Protein AF-A0A5J4RWV6-F1 (afdb_monomer_lite)

Secondary structure (DSSP, 8-state):
--GGGT-S-----PPPHHHHHHHHHHHHHHHHTSTTHHHHHHTTTHHHHHHHHHHHSHHHHHHTTSHHHHHHHHHHHHHHHHH--SSTTGGG--GGG-HHHH-HHHHHHHHHHHHHHHGGGT-SSPPPPHHHHHHHHHHHHHHTT-

Structure (mmCIF, N/CA/C/O backbone):
data_AF-A0A5J4RWV6-F1
#
_entry.id   AF-A0A5J4RWV6-F1
#
loop_
_atom_site.group_PDB
_atom_site.id
_atom_site.type_symbol
_atom_site.label_atom_id
_atom_site.label_alt_id
_atom_site.label_comp_id
_atom_site.label_asym_id
_atom_site.label_entity_id
_atom_site.label_seq_id
_atom_site.pdbx_PDB_ins_code
_atom_site.Cartn_x
_atom_site.Cartn_y
_atom_site.Cartn_z
_atom_site.occupancy
_atom_site.B_iso_or_equiv
_atom_site.auth_seq_id
_atom_site.auth_comp_id
_atom_site.auth_asym_id
_atom_site.auth_atom_id
_atom_site.pdbx_PDB_model_num
ATOM 1 N N . MET A 1 1 ? 18.309 17.957 -37.593 1.00 58.28 1 MET A N 1
ATOM 2 C CA . MET A 1 1 ? 17.187 16.989 -37.527 1.00 58.28 1 MET A CA 1
ATOM 3 C C . MET A 1 1 ? 17.051 16.193 -36.218 1.00 58.28 1 MET A C 1
ATOM 5 O O . MET A 1 1 ? 15.949 15.729 -35.983 1.00 58.28 1 MET A O 1
ATOM 9 N N . ILE A 1 2 ? 18.063 16.055 -35.339 1.00 54.19 2 ILE A N 1
ATOM 10 C CA . ILE A 1 2 ? 17.843 15.647 -33.919 1.00 54.19 2 ILE A CA 1
ATOM 11 C C . ILE A 1 2 ? 17.988 16.859 -32.979 1.00 54.19 2 ILE A C 1
ATOM 13 O O . ILE A 1 2 ? 17.187 17.034 -32.068 1.00 54.19 2 ILE A O 1
ATOM 17 N N . GLU A 1 3 ? 18.937 17.754 -33.273 1.00 52.69 3 GLU A N 1
ATOM 18 C CA . GLU A 1 3 ? 19.150 19.019 -32.542 1.00 52.69 3 GLU A CA 1
ATOM 19 C C . GLU A 1 3 ? 17.987 20.015 -32.671 1.00 52.69 3 GLU A C 1
ATOM 21 O O . GLU A 1 3 ? 17.766 20.825 -31.784 1.00 52.69 3 GLU A O 1
ATOM 26 N N . GLU A 1 4 ? 17.207 19.928 -33.749 1.00 57.31 4 GLU A N 1
ATOM 27 C CA . GLU A 1 4 ? 16.097 20.850 -34.042 1.00 57.31 4 GLU A CA 1
ATOM 28 C C . GLU A 1 4 ? 14.841 20.571 -33.191 1.00 57.31 4 GLU A C 1
ATOM 30 O O . GLU A 1 4 ? 13.941 21.401 -33.133 1.00 57.31 4 GLU A O 1
ATOM 35 N N . TYR A 1 5 ? 14.796 19.419 -32.508 1.00 66.12 5 TYR A N 1
ATOM 36 C CA . TYR A 1 5 ? 13.676 18.989 -31.660 1.00 66.12 5 TYR A CA 1
ATOM 37 C C . TYR A 1 5 ? 14.074 18.752 -30.192 1.00 66.12 5 TYR A C 1
ATOM 39 O O . TYR A 1 5 ? 13.279 18.193 -29.444 1.00 66.12 5 TYR A O 1
ATOM 47 N N . GLU A 1 6 ? 15.302 19.110 -29.788 1.00 59.28 6 GLU A N 1
ATOM 48 C CA . GLU A 1 6 ? 15.836 18.880 -28.428 1.00 59.28 6 GLU A CA 1
ATOM 49 C C . GLU A 1 6 ? 15.698 17.421 -27.925 1.00 59.28 6 GLU A C 1
ATOM 51 O O . GLU A 1 6 ? 15.668 17.155 -26.728 1.00 59.28 6 GLU A O 1
ATOM 56 N N . LEU A 1 7 ? 15.669 16.434 -28.832 1.00 68.94 7 LEU A N 1
ATOM 57 C CA . LEU A 1 7 ? 15.510 15.002 -28.512 1.00 68.94 7 LEU A CA 1
ATOM 58 C C . LEU A 1 7 ? 16.816 14.334 -28.041 1.00 68.94 7 LEU A C 1
ATOM 60 O O . LEU A 1 7 ? 17.001 13.124 -28.193 1.00 68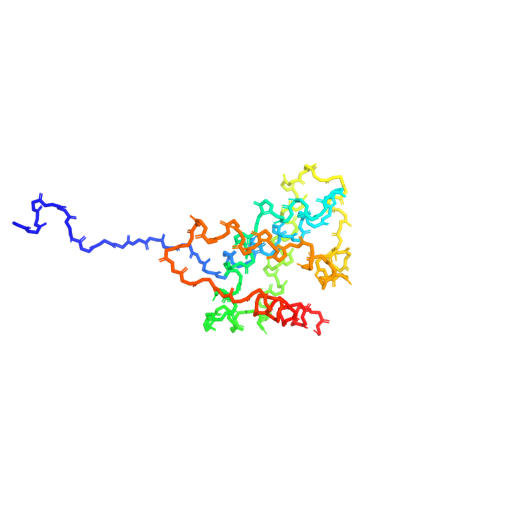.94 7 LEU A O 1
ATOM 64 N N . ALA A 1 8 ? 17.753 15.116 -27.506 1.00 70.94 8 ALA A N 1
ATOM 65 C CA . ALA A 1 8 ? 18.958 14.567 -26.906 1.00 70.94 8 ALA A CA 1
ATOM 66 C C . ALA A 1 8 ? 18.586 13.764 -25.641 1.00 70.94 8 ALA A C 1
ATOM 68 O O . ALA A 1 8 ? 17.685 14.171 -24.903 1.00 70.94 8 ALA A O 1
ATOM 69 N N . PRO A 1 9 ? 19.259 12.633 -25.355 1.00 68.62 9 PRO A N 1
ATOM 70 C CA . PRO A 1 9 ? 19.054 11.909 -24.108 1.00 68.62 9 PRO A CA 1
ATOM 71 C C . PRO A 1 9 ? 19.309 12.832 -22.914 1.00 68.62 9 PRO A C 1
ATOM 73 O O . PRO A 1 9 ? 20.370 13.447 -22.817 1.00 68.62 9 PRO A O 1
ATOM 76 N N . PHE A 1 10 ? 18.349 12.907 -21.999 1.00 71.19 10 PHE A N 1
ATOM 77 C CA . PHE A 1 10 ? 18.472 13.656 -20.756 1.00 71.19 10 PHE A CA 1
ATOM 78 C C . PHE A 1 10 ? 18.279 12.720 -19.568 1.00 71.19 10 PHE A C 1
ATOM 80 O O . PHE A 1 10 ? 17.527 11.745 -19.628 1.00 71.19 10 PHE A O 1
ATOM 87 N N . SER A 1 11 ?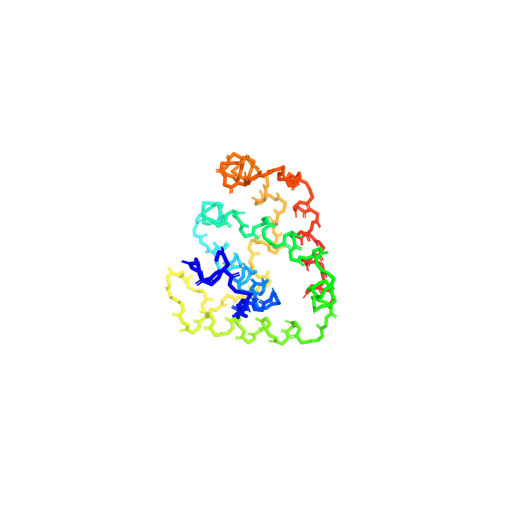 18.978 13.014 -18.477 1.00 59.88 11 SER A N 1
ATOM 88 C CA . SER A 1 11 ? 18.834 12.265 -17.234 1.00 59.88 11 SER A CA 1
ATOM 89 C C . SER A 1 11 ? 17.577 12.725 -16.503 1.00 59.88 11 SER A C 1
ATOM 91 O O . SER A 1 11 ? 17.431 13.907 -16.192 1.00 59.88 11 SER A O 1
ATOM 93 N N . ILE A 1 12 ? 16.680 11.787 -16.206 1.00 60.88 12 ILE A N 1
ATOM 94 C CA . ILE A 1 12 ? 15.519 12.018 -15.344 1.00 60.88 12 ILE A CA 1
ATOM 95 C C . ILE A 1 12 ? 15.858 11.489 -13.955 1.00 60.88 12 ILE A C 1
ATOM 97 O O . ILE A 1 12 ? 16.188 10.313 -13.805 1.00 60.88 12 ILE A O 1
ATOM 101 N N . ASN A 1 13 ? 15.732 12.339 -12.935 1.00 64.44 13 ASN A N 1
ATOM 102 C CA . ASN A 1 13 ? 15.710 11.876 -11.552 1.00 64.44 13 ASN A CA 1
ATOM 103 C C . ASN A 1 13 ? 14.395 11.123 -11.330 1.00 64.44 13 ASN A C 1
ATOM 105 O O . ASN A 1 13 ? 13.330 11.735 -11.241 1.00 64.44 13 ASN A O 1
ATOM 109 N N . VAL A 1 14 ? 14.463 9.794 -11.305 1.00 67.62 14 VAL A N 1
ATOM 110 C CA . VAL A 1 14 ? 13.312 8.942 -10.993 1.00 67.62 14 VAL A CA 1
ATOM 111 C C . VAL A 1 14 ? 13.152 8.823 -9.479 1.00 67.62 14 VAL A C 1
ATOM 113 O O . VAL A 1 14 ? 14.142 8.801 -8.749 1.00 67.62 14 VAL A O 1
ATOM 116 N N . LEU A 1 15 ? 11.904 8.766 -9.009 1.00 71.31 15 LEU A N 1
ATOM 117 C CA . LEU A 1 15 ? 11.612 8.513 -7.597 1.00 71.31 15 LEU A CA 1
ATOM 118 C C . LEU A 1 15 ? 12.176 7.140 -7.197 1.00 71.31 15 LEU A C 1
ATOM 120 O O . LEU A 1 15 ? 12.060 6.180 -7.964 1.00 71.31 15 LEU A O 1
ATOM 124 N N . ASP A 1 16 ? 12.756 7.038 -6.001 1.00 89.19 16 ASP A N 1
ATOM 125 C CA . ASP A 1 16 ? 13.236 5.761 -5.470 1.00 89.19 16 ASP A CA 1
ATOM 126 C C . ASP A 1 16 ? 12.045 4.789 -5.317 1.00 89.19 16 ASP A C 1
ATOM 128 O O . ASP A 1 16 ? 11.008 5.110 -4.719 1.00 89.19 16 ASP A O 1
ATOM 132 N N . LYS A 1 17 ? 12.162 3.596 -5.915 1.00 93.06 17 LYS A N 1
ATOM 133 C CA . LYS A 1 17 ? 11.086 2.592 -5.938 1.00 93.06 17 LYS A CA 1
ATOM 134 C C . LYS A 1 17 ? 10.772 2.048 -4.543 1.00 93.06 17 LYS A C 1
ATOM 136 O O . LYS A 1 17 ? 9.610 1.767 -4.252 1.00 93.06 17 LYS A O 1
ATOM 141 N N . ARG A 1 18 ? 11.786 1.928 -3.682 1.00 94.69 18 ARG A N 1
ATOM 142 C CA . ARG A 1 18 ? 11.663 1.448 -2.300 1.00 94.69 18 ARG A CA 1
ATOM 143 C C . ARG A 1 18 ? 10.892 2.466 -1.468 1.00 94.69 18 ARG A C 1
ATOM 145 O O . ARG A 1 18 ? 9.910 2.101 -0.822 1.00 94.69 18 ARG A O 1
ATOM 152 N N . GLN A 1 19 ? 11.241 3.748 -1.592 1.00 93.75 19 GLN A N 1
ATOM 153 C CA . GLN A 1 19 ? 10.482 4.840 -0.980 1.00 93.75 19 GLN A CA 1
ATOM 154 C C . GLN A 1 19 ? 9.034 4.867 -1.492 1.00 93.75 19 GLN A C 1
ATOM 156 O O . GLN A 1 19 ? 8.094 4.904 -0.701 1.00 93.75 19 GLN A O 1
ATOM 161 N N . THR A 1 20 ? 8.840 4.755 -2.808 1.00 94.69 20 THR A N 1
ATOM 162 C CA . THR A 1 20 ? 7.503 4.705 -3.424 1.00 94.69 20 THR A CA 1
ATOM 163 C C . THR A 1 20 ? 6.658 3.552 -2.865 1.00 94.69 20 THR A C 1
ATOM 165 O O . THR A 1 20 ? 5.458 3.707 -2.626 1.00 94.69 20 THR A O 1
ATOM 168 N N . MET A 1 21 ? 7.268 2.381 -2.661 1.00 95.00 21 MET A N 1
ATOM 169 C CA . MET A 1 21 ? 6.609 1.213 -2.079 1.00 95.00 21 MET A CA 1
ATOM 170 C C . MET A 1 21 ? 6.167 1.481 -0.638 1.00 95.00 21 MET A C 1
ATOM 172 O O . MET A 1 21 ? 5.010 1.217 -0.298 1.00 95.00 21 MET A O 1
ATOM 176 N N . LEU A 1 22 ? 7.055 2.041 0.186 1.00 94.94 22 LEU A N 1
ATOM 177 C CA . LEU A 1 22 ? 6.755 2.390 1.573 1.00 94.94 22 LEU A CA 1
ATOM 178 C C . LEU A 1 22 ? 5.624 3.410 1.684 1.00 94.94 22 LEU A C 1
ATOM 180 O O . LEU A 1 22 ? 4.667 3.183 2.422 1.00 94.94 22 LEU A O 1
ATOM 184 N N . GLU A 1 23 ? 5.687 4.498 0.919 1.00 95.62 23 GLU A N 1
ATOM 185 C CA . GLU A 1 23 ? 4.670 5.555 0.937 1.00 95.62 23 GLU A CA 1
ATOM 186 C C . GLU A 1 23 ? 3.286 5.016 0.568 1.00 95.62 23 GLU A C 1
ATOM 188 O O . GLU A 1 23 ? 2.284 5.353 1.205 1.00 95.62 23 GLU A O 1
ATOM 193 N N . LYS A 1 24 ? 3.208 4.124 -0.427 1.00 96.06 24 LYS A N 1
ATOM 194 C CA . LYS A 1 24 ? 1.946 3.474 -0.804 1.00 96.06 24 LYS A CA 1
ATOM 195 C C . LYS A 1 24 ? 1.433 2.547 0.290 1.00 96.06 24 LYS A C 1
ATOM 197 O O . LYS A 1 24 ? 0.230 2.552 0.551 1.00 96.06 24 LYS A O 1
ATOM 202 N N . LEU A 1 25 ? 2.315 1.780 0.930 1.00 94.81 25 LEU A N 1
ATOM 203 C CA . LEU A 1 25 ? 1.939 0.883 2.019 1.00 94.81 25 LEU A CA 1
ATOM 204 C C . LEU A 1 25 ? 1.426 1.666 3.237 1.00 94.81 25 LEU A C 1
ATOM 206 O O . LEU A 1 25 ? 0.331 1.379 3.716 1.00 94.81 25 LEU A O 1
ATOM 210 N N . VAL A 1 26 ? 2.156 2.691 3.689 1.00 95.19 26 VAL A N 1
ATOM 211 C CA . VAL A 1 26 ? 1.755 3.554 4.816 1.00 95.19 26 VAL A CA 1
ATOM 212 C C . VAL A 1 26 ? 0.458 4.298 4.502 1.00 95.19 26 VAL A C 1
ATOM 214 O O . VAL A 1 26 ? -0.449 4.319 5.331 1.00 95.19 26 VAL A O 1
ATOM 217 N N . SER A 1 27 ? 0.310 4.819 3.280 1.00 95.81 27 SER A N 1
ATOM 218 C CA . SER A 1 27 ? -0.939 5.430 2.809 1.00 95.81 27 SER A CA 1
ATOM 219 C C . SER A 1 27 ? -2.117 4.461 2.950 1.00 95.81 27 SER A C 1
ATOM 221 O O . SER A 1 27 ? -3.122 4.810 3.569 1.00 95.81 27 SER A O 1
ATOM 223 N N . LEU A 1 28 ? -1.994 3.225 2.455 1.00 95.38 28 LEU A N 1
ATOM 224 C CA . LEU A 1 28 ? -3.047 2.216 2.588 1.00 95.38 28 LEU A CA 1
ATOM 225 C C . LEU A 1 28 ? -3.349 1.885 4.058 1.00 95.38 28 LEU A C 1
ATOM 227 O O . LEU A 1 28 ? -4.521 1.866 4.438 1.00 95.38 28 LEU A O 1
ATOM 231 N N . ILE A 1 29 ? -2.323 1.692 4.895 1.00 94.31 29 ILE A N 1
ATOM 232 C CA . ILE A 1 29 ? -2.481 1.449 6.338 1.00 94.31 29 ILE A CA 1
ATOM 233 C C . ILE A 1 29 ? -3.268 2.586 6.987 1.00 94.31 29 ILE A C 1
ATOM 235 O O . ILE A 1 29 ? -4.264 2.319 7.659 1.00 94.31 29 ILE A O 1
ATOM 239 N N . ARG A 1 30 ? -2.895 3.844 6.745 1.00 95.31 30 ARG A N 1
ATOM 240 C CA . ARG A 1 30 ? -3.620 5.008 7.263 1.00 95.31 30 ARG A CA 1
ATOM 241 C C . ARG A 1 30 ? -5.086 4.973 6.838 1.00 95.31 30 ARG A C 1
ATOM 243 O O . ARG A 1 30 ? -5.968 4.944 7.690 1.00 95.31 30 ARG A O 1
ATOM 250 N N . PHE A 1 31 ? -5.360 4.904 5.534 1.00 95.12 31 PHE A N 1
ATOM 251 C CA . PHE A 1 31 ? -6.733 4.945 5.017 1.00 95.12 31 PHE A CA 1
ATOM 252 C C . PHE A 1 31 ? -7.586 3.749 5.452 1.00 95.12 31 PHE A C 1
ATOM 254 O O . PHE A 1 31 ? -8.807 3.886 5.537 1.00 95.12 31 PHE A O 1
ATOM 261 N N . SER A 1 32 ? -6.975 2.617 5.813 1.00 93.69 32 SER A N 1
ATOM 262 C CA . SER A 1 32 ? -7.702 1.475 6.375 1.00 93.69 32 SER A CA 1
ATOM 263 C C . SER A 1 32 ? -8.365 1.764 7.725 1.00 93.69 32 SER A C 1
ATOM 265 O O . SER A 1 32 ? -9.303 1.066 8.085 1.00 93.69 32 SER A O 1
ATOM 267 N N . PHE A 1 33 ? -7.928 2.795 8.458 1.00 93.75 33 PHE A N 1
ATOM 268 C CA . PHE A 1 33 ? -8.555 3.228 9.713 1.00 93.75 33 PHE A CA 1
ATOM 269 C C . PHE A 1 33 ? -9.721 4.208 9.521 1.00 93.75 33 PHE A C 1
ATOM 271 O O . PHE A 1 33 ? -10.267 4.702 10.507 1.00 93.75 33 PHE A O 1
ATOM 278 N N . SER A 1 34 ? -10.100 4.508 8.278 1.00 93.12 34 SER A N 1
ATOM 279 C CA . SER A 1 34 ? -11.273 5.340 7.997 1.00 93.12 34 SER A CA 1
ATOM 280 C C . SER A 1 34 ? -12.561 4.649 8.452 1.00 93.12 34 SER A C 1
ATOM 282 O O . SER A 1 34 ? -12.640 3.423 8.456 1.00 93.12 34 SER A O 1
ATOM 284 N N . GLU A 1 35 ? -13.592 5.439 8.768 1.00 91.38 35 GLU A N 1
ATOM 285 C CA . GLU A 1 35 ? -14.927 4.930 9.126 1.00 91.38 35 GLU A CA 1
ATOM 286 C C . GLU A 1 35 ? -15.477 3.965 8.062 1.00 91.38 35 GLU A C 1
ATOM 288 O O . GLU A 1 35 ? -15.981 2.893 8.389 1.00 91.38 35 GLU A O 1
ATOM 293 N N . ASP A 1 36 ? -15.284 4.307 6.785 1.00 92.62 36 ASP A N 1
ATOM 294 C CA . ASP A 1 36 ? -15.513 3.419 5.646 1.00 92.62 36 ASP A CA 1
ATOM 295 C C . ASP A 1 36 ? -14.174 3.062 4.982 1.00 92.62 36 ASP A C 1
ATOM 297 O O . ASP A 1 36 ? -13.729 3.691 4.014 1.00 92.62 36 ASP A O 1
ATOM 301 N N . ALA A 1 37 ? -13.503 2.051 5.539 1.00 92.25 37 ALA A N 1
ATOM 302 C CA . ALA A 1 37 ? -12.215 1.563 5.048 1.00 92.25 37 ALA A CA 1
ATOM 303 C C . ALA A 1 37 ? -12.281 1.088 3.586 1.00 92.25 37 ALA A C 1
ATOM 305 O O . ALA A 1 37 ? -11.355 1.343 2.813 1.00 92.25 37 ALA A O 1
ATOM 306 N N . SER A 1 38 ? -13.385 0.442 3.186 1.00 92.88 38 SER A N 1
ATOM 307 C CA . SER A 1 38 ? -13.565 -0.051 1.814 1.00 92.88 38 SER A CA 1
ATOM 308 C C . SER A 1 38 ? -13.593 1.115 0.829 1.00 92.88 38 SER A C 1
ATOM 310 O O . SER A 1 38 ? -12.838 1.126 -0.141 1.00 92.88 38 SER A O 1
ATOM 312 N N . LYS A 1 39 ? -14.388 2.154 1.099 1.00 94.06 39 LYS A N 1
ATOM 313 C CA . LYS A 1 39 ? -14.440 3.349 0.246 1.00 94.06 39 LYS A CA 1
ATOM 314 C C . LYS A 1 39 ? -13.117 4.115 0.230 1.00 94.06 39 LYS A C 1
ATOM 316 O O . LYS A 1 39 ? -12.679 4.568 -0.830 1.00 94.06 39 LYS A O 1
ATOM 321 N N . ALA A 1 40 ? -12.468 4.260 1.383 1.00 94.44 40 ALA A N 1
ATOM 322 C CA . ALA A 1 40 ? -11.197 4.969 1.482 1.00 94.44 40 ALA A CA 1
ATOM 323 C C . ALA A 1 40 ? -10.098 4.274 0.663 1.00 94.44 40 ALA A C 1
ATOM 325 O O . ALA A 1 40 ? -9.400 4.924 -0.117 1.00 94.44 40 ALA A O 1
ATOM 326 N N . ILE A 1 41 ? -9.987 2.950 0.766 1.00 94.38 41 ILE A N 1
ATOM 327 C CA . ILE A 1 41 ? -8.998 2.178 0.007 1.00 94.38 41 ILE A CA 1
ATOM 328 C C . ILE A 1 41 ? -9.365 2.095 -1.477 1.00 94.38 41 ILE A C 1
ATOM 330 O O . ILE A 1 41 ? -8.472 2.194 -2.317 1.00 94.38 41 ILE A O 1
ATOM 334 N N . ALA A 1 42 ? -10.653 2.004 -1.820 1.00 94.00 42 ALA A N 1
ATOM 335 C CA . ALA A 1 42 ? -11.120 2.079 -3.205 1.00 94.00 42 ALA A CA 1
ATOM 336 C C . ALA A 1 42 ? -10.618 3.356 -3.904 1.00 94.00 42 ALA A C 1
ATOM 338 O O . ALA A 1 42 ? -10.082 3.287 -5.005 1.00 94.00 42 ALA A O 1
ATOM 339 N N . SER A 1 43 ? -10.643 4.510 -3.227 1.00 93.62 43 SER A N 1
ATOM 340 C CA . SER A 1 43 ? -10.092 5.763 -3.782 1.00 93.62 43 SER A CA 1
ATOM 341 C C . SER A 1 43 ? -8.578 5.723 -4.068 1.00 93.62 43 SER A C 1
ATOM 343 O O . SER A 1 43 ? -8.033 6.576 -4.772 1.00 93.62 43 SER A O 1
ATOM 345 N N . LYS A 1 44 ? -7.884 4.719 -3.524 1.00 94.06 44 LYS A N 1
ATOM 346 C CA . LYS A 1 44 ? -6.447 4.466 -3.647 1.00 94.06 44 LYS A CA 1
ATOM 347 C C . LYS A 1 44 ? -6.163 3.152 -4.380 1.00 94.06 44 LYS A C 1
ATOM 349 O O . LYS A 1 44 ? -5.045 2.654 -4.295 1.00 94.06 44 LYS A O 1
ATOM 354 N N . ILE A 1 45 ? -7.119 2.601 -5.134 1.00 92.81 45 ILE A N 1
ATOM 355 C CA . ILE A 1 45 ? -7.032 1.240 -5.691 1.00 92.81 45 ILE A CA 1
ATOM 356 C C . ILE A 1 45 ? -5.806 0.998 -6.589 1.00 92.81 45 ILE A C 1
ATOM 358 O O . ILE A 1 45 ? -5.273 -0.111 -6.636 1.00 92.81 45 ILE A O 1
ATOM 362 N N . ARG A 1 46 ? -5.275 2.050 -7.236 1.00 92.75 46 ARG A N 1
ATOM 363 C CA . ARG A 1 46 ? -4.005 1.981 -7.987 1.00 92.75 46 ARG A CA 1
ATOM 364 C C . ARG A 1 46 ? -2.820 1.568 -7.119 1.00 92.75 46 ARG A C 1
ATOM 366 O O . ARG A 1 46 ? -1.919 0.913 -7.621 1.00 92.75 46 ARG A O 1
ATOM 373 N N . HIS A 1 47 ? -2.812 1.899 -5.827 1.00 95.19 47 HIS A N 1
ATOM 374 C CA . HIS A 1 47 ? -1.735 1.485 -4.929 1.00 95.19 47 HIS A CA 1
ATOM 375 C C . HIS A 1 47 ? -1.630 -0.036 -4.845 1.00 95.19 47 HIS A C 1
ATOM 377 O O . HIS A 1 47 ? -0.519 -0.545 -4.775 1.00 95.19 47 HIS A O 1
ATOM 383 N N . SER A 1 48 ? -2.744 -0.769 -4.927 1.00 92.88 48 SER A N 1
ATOM 384 C CA . SER A 1 48 ? -2.709 -2.231 -4.931 1.00 92.88 48 SER A CA 1
ATOM 385 C C . SER A 1 48 ? -2.041 -2.796 -6.190 1.00 92.88 48 SER A C 1
ATOM 387 O O . SER A 1 48 ? -1.284 -3.760 -6.107 1.00 92.88 48 SER A O 1
ATOM 389 N N . TYR A 1 49 ? -2.266 -2.162 -7.344 1.00 93.38 49 TYR A N 1
ATOM 390 C CA . TYR A 1 49 ? -1.561 -2.470 -8.592 1.00 93.38 49 TYR A CA 1
ATOM 391 C C . TYR A 1 49 ? -0.073 -2.121 -8.508 1.00 93.38 49 TYR A C 1
ATOM 393 O O . TYR A 1 49 ? 0.774 -2.959 -8.803 1.00 93.38 49 TYR A O 1
ATOM 401 N N . ASP A 1 50 ? 0.248 -0.907 -8.066 1.00 93.44 50 ASP A N 1
ATOM 402 C CA . ASP A 1 50 ? 1.627 -0.432 -7.975 1.00 93.44 50 ASP A CA 1
ATOM 403 C C . ASP A 1 50 ? 2.445 -1.317 -7.026 1.00 93.44 50 ASP A C 1
ATOM 405 O O . ASP A 1 50 ? 3.548 -1.733 -7.365 1.00 93.44 50 ASP A O 1
ATOM 409 N N . LEU A 1 51 ? 1.885 -1.661 -5.861 1.00 95.00 51 LEU A N 1
ATOM 410 C CA . LEU A 1 51 ? 2.524 -2.538 -4.880 1.00 95.00 51 LEU A CA 1
ATOM 411 C C . LEU A 1 51 ? 2.744 -3.950 -5.418 1.00 95.00 51 LEU A C 1
ATOM 413 O O . LEU A 1 51 ? 3.753 -4.558 -5.077 1.00 95.00 51 LEU A O 1
ATOM 417 N N . TYR A 1 52 ? 1.863 -4.462 -6.283 1.00 95.25 52 TYR A N 1
ATOM 418 C CA . TYR A 1 52 ? 2.113 -5.731 -6.963 1.00 95.25 52 TYR A CA 1
ATOM 419 C C . TYR A 1 52 ? 3.354 -5.649 -7.855 1.00 95.25 52 TYR A C 1
ATOM 421 O O . TYR A 1 52 ? 4.224 -6.510 -7.757 1.00 95.25 52 TYR A O 1
ATOM 429 N N . TYR A 1 53 ? 3.485 -4.619 -8.693 1.00 94.44 53 TYR A N 1
ATOM 430 C CA . TYR A 1 53 ? 4.662 -4.496 -9.557 1.00 94.44 53 TYR A CA 1
ATOM 431 C C . TYR A 1 53 ? 5.936 -4.200 -8.770 1.00 94.44 53 TYR A C 1
ATOM 433 O O . TYR A 1 53 ? 6.962 -4.812 -9.048 1.00 94.44 53 TYR A O 1
ATOM 441 N N . LEU A 1 54 ? 5.865 -3.331 -7.759 1.00 95.56 54 LEU A N 1
ATOM 442 C CA . LEU A 1 54 ? 6.995 -3.035 -6.881 1.00 95.56 54 LEU A CA 1
ATOM 443 C C . LEU A 1 54 ? 7.439 -4.292 -6.128 1.00 95.56 54 LEU A C 1
ATOM 445 O O . LEU A 1 54 ? 8.607 -4.630 -6.155 1.00 95.56 54 LEU A O 1
ATOM 449 N N . ALA A 1 55 ? 6.531 -5.075 -5.549 1.00 93.62 55 ALA A N 1
ATOM 450 C CA . ALA A 1 55 ? 6.916 -6.296 -4.838 1.00 93.62 55 ALA A CA 1
ATOM 451 C C . ALA A 1 55 ? 7.465 -7.416 -5.746 1.00 93.62 55 ALA A C 1
ATOM 453 O O . ALA A 1 55 ? 8.084 -8.353 -5.241 1.00 93.62 55 ALA A O 1
ATOM 454 N N . ASN A 1 56 ? 7.227 -7.350 -7.061 1.00 93.94 56 ASN A N 1
ATOM 455 C CA . ASN A 1 56 ? 7.813 -8.266 -8.046 1.00 93.94 56 ASN A CA 1
ATOM 456 C C . ASN A 1 56 ? 9.084 -7.704 -8.713 1.00 93.94 56 ASN A C 1
ATOM 458 O O . ASN A 1 56 ? 9.744 -8.429 -9.457 1.00 93.94 56 ASN A O 1
ATOM 462 N N . ASP A 1 57 ? 9.449 -6.447 -8.452 1.00 95.50 57 ASP A N 1
ATOM 463 C CA . ASP A 1 57 ? 10.743 -5.883 -8.831 1.00 95.50 57 ASP A CA 1
ATOM 464 C C . ASP A 1 57 ? 11.839 -6.451 -7.913 1.00 95.50 57 ASP A C 1
ATOM 466 O O . ASP A 1 57 ? 11.651 -6.563 -6.703 1.00 95.50 57 ASP A O 1
ATOM 470 N N . ALA A 1 58 ? 12.976 -6.854 -8.487 1.00 95.00 58 ALA A N 1
ATOM 471 C CA . ALA A 1 58 ? 14.014 -7.580 -7.753 1.00 95.00 58 ALA A CA 1
ATOM 472 C C . ALA A 1 58 ? 14.609 -6.764 -6.594 1.00 95.00 58 ALA A C 1
ATOM 474 O O . ALA A 1 58 ? 14.802 -7.306 -5.507 1.00 95.00 58 ALA A O 1
ATOM 475 N N . GLU A 1 59 ? 14.844 -5.469 -6.813 1.00 94.38 59 GLU A N 1
ATOM 476 C CA . GLU A 1 59 ? 15.408 -4.559 -5.813 1.00 94.38 59 GLU A CA 1
ATOM 477 C C . GLU A 1 59 ? 14.428 -4.368 -4.651 1.00 94.38 59 GLU A C 1
ATOM 479 O O . GLU A 1 59 ? 14.788 -4.501 -3.483 1.00 94.38 59 GLU A O 1
ATOM 484 N N . CYS A 1 60 ? 13.156 -4.125 -4.965 1.00 94.94 60 CYS A N 1
ATOM 485 C CA . CYS A 1 60 ? 12.114 -3.965 -3.954 1.00 94.94 60 CYS A CA 1
ATOM 486 C C . CYS A 1 60 ? 11.824 -5.277 -3.204 1.00 94.94 60 CYS A C 1
ATOM 488 O O . CYS A 1 60 ? 11.603 -5.262 -1.995 1.00 94.94 60 CYS A O 1
ATOM 490 N N . ALA A 1 61 ? 11.851 -6.424 -3.886 1.00 93.12 61 ALA A N 1
ATOM 491 C CA . ALA A 1 61 ? 11.642 -7.731 -3.268 1.00 93.12 61 ALA A CA 1
ATOM 492 C C . ALA A 1 61 ? 12.771 -8.117 -2.298 1.00 93.12 61 ALA A C 1
ATOM 494 O O . ALA A 1 61 ? 12.517 -8.800 -1.302 1.00 93.12 61 ALA A O 1
ATOM 495 N N . GLU A 1 62 ? 14.011 -7.716 -2.590 1.00 94.12 62 GLU A N 1
ATOM 496 C CA . GLU A 1 62 ? 15.139 -7.833 -1.663 1.00 94.12 62 GLU A CA 1
ATOM 497 C C . GLU A 1 62 ? 14.986 -6.854 -0.497 1.00 94.12 62 GLU A C 1
ATOM 499 O O . GLU A 1 62 ? 15.064 -7.264 0.662 1.00 94.12 62 GLU A O 1
ATOM 504 N N . TYR A 1 63 ? 14.661 -5.595 -0.799 1.00 94.00 63 TYR A N 1
ATOM 505 C CA . TYR A 1 63 ? 14.449 -4.548 0.193 1.00 94.00 63 TYR A CA 1
ATOM 506 C C . TYR A 1 63 ? 13.391 -4.921 1.236 1.00 94.00 63 TYR A C 1
ATOM 508 O O . TYR A 1 63 ? 13.668 -4.837 2.421 1.00 94.00 63 TYR A O 1
ATOM 516 N N . VAL A 1 64 ? 12.222 -5.433 0.837 1.00 92.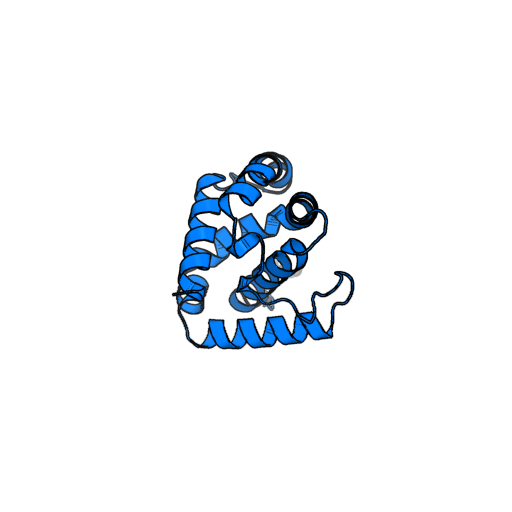12 64 VAL A N 1
ATOM 517 C CA . VAL A 1 64 ? 11.138 -5.829 1.767 1.00 92.12 64 VAL A CA 1
ATOM 518 C C . VAL A 1 64 ? 11.573 -6.878 2.800 1.00 92.12 64 VAL A C 1
ATOM 520 O O . VAL A 1 64 ? 10.945 -7.009 3.847 1.00 92.12 64 VAL A O 1
ATOM 523 N N . ARG A 1 65 ? 12.638 -7.640 2.524 1.00 90.75 65 ARG A N 1
ATOM 524 C CA . ARG A 1 65 ? 13.194 -8.650 3.439 1.00 90.75 65 ARG A CA 1
ATOM 525 C C . ARG A 1 65 ? 14.373 -8.132 4.2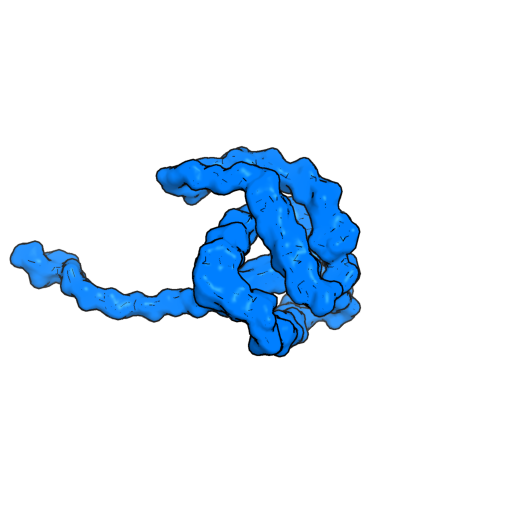66 1.00 90.75 65 ARG A C 1
ATOM 527 O O . ARG A 1 65 ? 14.925 -8.897 5.055 1.00 90.75 65 ARG A O 1
ATOM 534 N N . SER A 1 66 ? 14.796 -6.889 4.059 1.00 92.81 66 SER A N 1
ATOM 535 C CA . SER A 1 66 ? 15.939 -6.300 4.745 1.00 92.81 66 SER A CA 1
ATOM 536 C C . SER A 1 66 ? 15.543 -5.692 6.093 1.00 92.81 66 SER A C 1
ATOM 538 O O . SER A 1 66 ? 14.378 -5.400 6.366 1.00 92.81 66 SER A O 1
ATOM 540 N N . ILE A 1 67 ? 16.547 -5.474 6.943 1.00 90.44 67 ILE A N 1
ATOM 541 C CA . ILE A 1 67 ? 16.377 -4.737 8.201 1.00 90.44 67 ILE A CA 1
ATOM 542 C C . ILE A 1 67 ? 16.046 -3.257 7.951 1.00 90.44 67 ILE A C 1
ATOM 544 O O . ILE A 1 67 ? 15.299 -2.655 8.724 1.00 90.44 67 ILE A O 1
ATOM 548 N N . ASP A 1 68 ? 16.556 -2.692 6.852 1.00 92.44 68 ASP A N 1
ATOM 549 C CA . ASP A 1 68 ? 16.330 -1.294 6.482 1.00 92.44 68 ASP A CA 1
ATOM 550 C C . ASP A 1 68 ? 14.847 -1.041 6.227 1.00 92.44 68 ASP A C 1
ATOM 552 O O . ASP A 1 68 ? 14.309 -0.055 6.713 1.00 92.44 68 ASP A O 1
ATOM 556 N N . PHE A 1 69 ? 14.142 -1.979 5.586 1.00 93.06 69 PHE A N 1
ATOM 557 C CA . PHE A 1 69 ? 12.704 -1.847 5.366 1.00 93.06 69 PHE A CA 1
ATOM 558 C C . PHE A 1 69 ? 11.919 -1.667 6.673 1.00 93.06 69 PHE A C 1
ATOM 560 O O . PHE A 1 69 ? 11.035 -0.816 6.745 1.00 93.06 69 PHE A O 1
ATOM 567 N N . GLN A 1 70 ? 12.222 -2.442 7.722 1.00 90.69 70 GLN A N 1
ATOM 568 C CA . GLN A 1 70 ? 11.509 -2.327 9.002 1.00 90.69 70 GLN A CA 1
ATOM 569 C C . GLN A 1 70 ? 11.772 -0.981 9.682 1.00 90.69 70 GLN A C 1
ATOM 571 O O . GLN A 1 70 ? 10.857 -0.374 10.250 1.00 90.69 70 GLN A O 1
ATOM 576 N N . LYS A 1 71 ? 13.023 -0.516 9.613 1.00 92.62 71 LYS A N 1
ATOM 577 C CA . LYS A 1 71 ? 13.431 0.787 10.132 1.00 92.62 71 LYS A CA 1
ATOM 578 C C . LYS A 1 71 ? 12.721 1.912 9.377 1.00 92.62 71 LYS A C 1
ATOM 580 O O . LYS A 1 71 ? 12.025 2.708 10.001 1.00 92.62 71 LYS A O 1
ATOM 585 N N . ASP A 1 72 ? 12.835 1.922 8.056 1.00 94.69 72 ASP A N 1
ATOM 586 C CA . ASP A 1 72 ? 12.281 2.959 7.189 1.00 94.69 72 ASP A CA 1
ATOM 587 C C . ASP A 1 72 ? 10.745 2.996 7.272 1.00 94.69 72 ASP A C 1
ATOM 589 O O . ASP A 1 72 ? 10.151 4.071 7.328 1.00 94.69 72 ASP A O 1
ATOM 593 N N . LEU A 1 73 ? 10.082 1.834 7.358 1.00 93.12 73 LEU A N 1
ATOM 594 C CA . LEU A 1 73 ? 8.636 1.752 7.582 1.00 93.12 73 LEU A CA 1
ATOM 595 C C . LEU A 1 73 ? 8.232 2.389 8.916 1.00 93.12 73 LEU A C 1
ATOM 597 O O . LEU A 1 73 ? 7.238 3.112 8.971 1.00 93.12 73 LEU A O 1
ATOM 601 N N . SER A 1 74 ? 8.986 2.121 9.985 1.00 92.19 74 SER A N 1
ATOM 602 C CA . SER A 1 74 ? 8.707 2.670 11.317 1.00 92.19 74 SER A CA 1
ATOM 603 C C . SER A 1 74 ? 8.924 4.184 11.359 1.00 92.19 74 SER A C 1
ATOM 605 O O . SER A 1 74 ? 8.094 4.910 11.908 1.00 92.19 74 SER A O 1
ATOM 607 N N . GLU A 1 75 ? 10.006 4.668 10.745 1.00 94.88 75 GLU A N 1
ATOM 608 C CA . GLU A 1 75 ? 10.310 6.098 10.626 1.00 94.88 75 GLU A CA 1
ATOM 609 C C . GLU A 1 75 ? 9.249 6.827 9.794 1.00 94.88 75 GLU A C 1
ATOM 611 O O . GLU A 1 75 ? 8.731 7.864 10.221 1.00 94.88 75 GLU A O 1
ATOM 616 N N . LEU A 1 76 ? 8.861 6.262 8.646 1.00 95.44 76 LEU A N 1
ATOM 617 C CA . LEU A 1 76 ? 7.839 6.848 7.785 1.00 95.44 76 LEU A CA 1
ATOM 618 C C . LEU A 1 76 ? 6.464 6.853 8.454 1.00 95.44 76 LEU A C 1
ATOM 620 O O . LEU A 1 76 ? 5.760 7.853 8.361 1.00 95.44 76 LEU A O 1
ATOM 624 N N . LEU A 1 77 ? 6.082 5.777 9.148 1.00 93.81 77 LEU A N 1
ATOM 625 C CA . LEU A 1 77 ? 4.829 5.723 9.903 1.00 93.81 77 LEU A CA 1
ATOM 626 C C . LEU A 1 77 ? 4.782 6.816 10.976 1.00 93.81 77 LEU A C 1
ATOM 628 O O . LEU A 1 77 ? 3.787 7.529 11.082 1.00 93.81 77 LEU A O 1
ATOM 632 N N . PHE A 1 78 ? 5.858 6.956 11.754 1.00 94.31 78 PHE A N 1
ATOM 633 C CA . PHE A 1 78 ? 5.952 7.972 12.797 1.00 94.31 78 PHE A CA 1
ATOM 634 C C . PHE A 1 78 ? 5.839 9.384 12.213 1.00 94.31 78 PHE A C 1
ATOM 636 O O . PHE A 1 78 ? 5.082 10.208 12.723 1.00 94.31 78 PHE A O 1
ATOM 643 N N . HIS A 1 79 ? 6.539 9.655 11.110 1.00 95.56 79 HIS A N 1
ATOM 644 C CA . HIS A 1 79 ? 6.438 10.933 10.415 1.00 95.56 79 HIS A CA 1
ATOM 645 C C . HIS A 1 79 ? 5.027 11.177 9.849 1.00 95.56 79 HIS A C 1
ATOM 647 O O . HIS A 1 79 ? 4.473 12.262 10.018 1.00 95.56 79 HIS A O 1
ATOM 653 N N . ASP A 1 80 ? 4.405 10.172 9.227 1.00 95.69 80 ASP A N 1
ATOM 654 C CA . ASP A 1 80 ? 3.035 10.258 8.704 1.00 95.69 80 ASP A CA 1
ATOM 655 C C . ASP A 1 80 ? 2.034 10.595 9.829 1.00 95.69 80 ASP A C 1
ATOM 657 O O . ASP A 1 80 ? 1.207 11.493 9.680 1.00 95.69 80 ASP A O 1
ATOM 661 N N . GLN A 1 81 ? 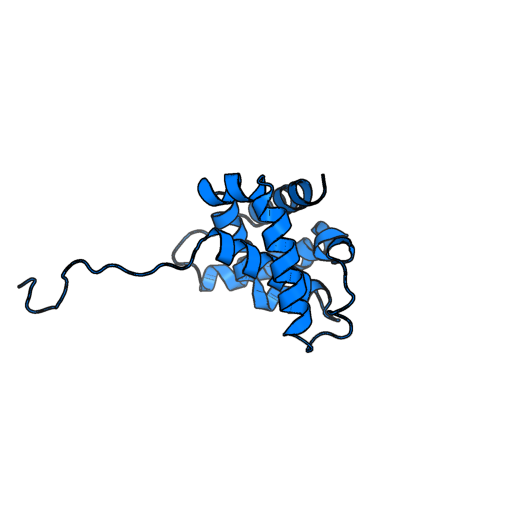2.186 9.986 11.010 1.00 95.19 81 GLN A N 1
ATOM 662 C CA . GLN A 1 81 ? 1.396 10.304 12.206 1.00 95.19 81 GLN A CA 1
ATOM 663 C C . GLN A 1 81 ? 1.612 11.732 12.730 1.00 95.19 81 GLN A C 1
ATOM 665 O O . GLN A 1 81 ? 0.700 12.311 13.317 1.00 95.19 81 GLN A O 1
ATOM 670 N N . GLN A 1 82 ? 2.787 12.331 12.528 1.00 94.44 82 GLN A N 1
ATOM 671 C CA . GLN A 1 82 ? 3.034 13.726 12.910 1.00 94.44 82 GLN A CA 1
ATOM 672 C C . GLN A 1 82 ? 2.421 14.728 11.929 1.00 94.44 82 GLN A C 1
ATOM 674 O O . GLN A 1 82 ? 1.980 15.801 12.341 1.00 94.44 82 GLN A O 1
ATOM 679 N N . VAL A 1 83 ? 2.416 14.394 10.639 1.00 94.50 83 VAL A N 1
ATOM 680 C CA . VAL A 1 83 ? 1.972 15.297 9.570 1.00 94.50 83 VAL A CA 1
ATOM 681 C C . VAL A 1 83 ? 0.454 15.288 9.409 1.00 94.50 83 VAL A C 1
ATOM 683 O O . VAL A 1 83 ? -0.145 16.337 9.165 1.00 94.50 83 VAL A O 1
ATOM 686 N N . PHE A 1 84 ? -0.174 14.121 9.533 1.00 92.38 84 PHE A N 1
ATOM 687 C CA . PHE A 1 84 ? -1.567 13.919 9.154 1.00 92.38 84 PHE A CA 1
ATOM 688 C C . PHE A 1 84 ? -2.502 13.826 10.360 1.00 92.38 84 PHE A C 1
ATOM 690 O O . PHE A 1 84 ? -2.221 13.165 11.362 1.00 92.38 84 PHE A O 1
ATOM 697 N N . ASN A 1 85 ? -3.648 14.502 10.263 1.00 91.25 85 ASN A N 1
ATOM 698 C CA . ASN A 1 85 ? -4.644 14.594 11.334 1.00 91.25 85 ASN A CA 1
ATOM 699 C C . ASN A 1 85 ? -6.093 14.421 10.860 1.00 91.25 85 ASN A C 1
ATOM 701 O O . ASN A 1 85 ? -7.020 14.551 11.656 1.00 91.25 85 ASN A O 1
ATOM 705 N N . GLU A 1 86 ? -6.285 14.077 9.588 1.00 86.31 86 GLU A N 1
ATOM 706 C CA . GLU A 1 86 ? -7.596 13.911 8.970 1.00 86.31 86 GLU A CA 1
ATOM 707 C C . GLU A 1 86 ? -8.365 12.684 9.480 1.00 86.31 86 GLU A C 1
ATOM 709 O O . GLU A 1 86 ? -9.595 12.676 9.448 1.00 86.31 86 GLU A O 1
ATOM 714 N N . LEU A 1 87 ? -7.664 11.655 9.972 1.00 87.75 87 LEU A N 1
ATOM 715 C CA . LEU A 1 87 ? -8.275 10.452 10.536 1.00 87.75 87 LEU A CA 1
ATOM 716 C C . LEU A 1 87 ? -8.200 10.469 12.061 1.00 87.75 87 LEU A C 1
ATOM 718 O O . LEU A 1 87 ? -7.119 10.524 12.654 1.00 87.75 87 LEU A O 1
ATOM 722 N N . VAL A 1 88 ? -9.367 10.365 12.698 1.00 85.81 88 VAL A N 1
ATOM 723 C CA . VAL A 1 88 ? -9.491 10.389 14.158 1.00 85.81 88 VAL A CA 1
ATOM 724 C C . VAL A 1 88 ? -8.676 9.255 14.781 1.00 85.81 88 VAL A C 1
ATOM 726 O O . VAL A 1 88 ? -8.934 8.069 14.567 1.00 85.81 88 VAL A O 1
ATOM 729 N N . GLY A 1 89 ? -7.691 9.637 15.595 1.00 86.25 89 GLY A N 1
ATOM 730 C CA . GLY A 1 89 ? -6.849 8.709 16.343 1.00 86.25 89 GLY A CA 1
ATOM 731 C C . GLY A 1 89 ? -5.739 8.046 15.530 1.00 86.25 89 GLY A C 1
ATOM 732 O O . GLY A 1 89 ? -5.147 7.103 16.045 1.00 86.25 89 GLY A O 1
ATOM 733 N N . TRP A 1 90 ? -5.4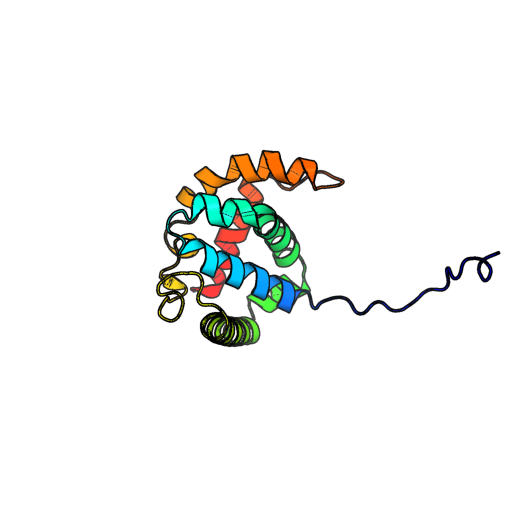38 8.503 14.306 1.00 92.94 90 TRP A N 1
ATOM 734 C CA . TRP A 1 90 ? -4.327 7.981 13.491 1.00 92.94 90 TRP A CA 1
ATOM 735 C C . TRP A 1 90 ? -2.993 7.950 14.249 1.00 92.94 90 TRP A C 1
ATOM 737 O O . TRP A 1 90 ? -2.263 6.962 14.190 1.00 92.94 90 TRP A O 1
ATOM 747 N N . GLN A 1 91 ? -2.729 8.986 15.045 1.00 92.94 91 GLN A N 1
ATOM 748 C CA . GLN A 1 91 ? -1.478 9.199 15.777 1.00 92.94 91 GLN A CA 1
ATOM 749 C C . GLN A 1 91 ? -1.212 8.159 16.869 1.00 92.94 91 GLN A C 1
ATOM 751 O O . GLN A 1 91 ? -0.103 8.076 17.384 1.00 92.94 91 GLN A O 1
ATOM 756 N N . THR A 1 92 ? -2.228 7.382 17.252 1.00 91.12 92 THR A N 1
ATOM 757 C CA . THR A 1 92 ? -2.114 6.326 18.266 1.00 91.12 92 THR A CA 1
ATOM 758 C C . THR A 1 92 ? -2.354 4.931 17.695 1.00 91.12 92 THR A C 1
ATOM 760 O O . THR A 1 92 ? -2.332 3.955 18.445 1.00 91.12 92 THR A O 1
ATOM 763 N N . LYS A 1 93 ? -2.588 4.802 16.379 1.00 91.69 93 LYS A N 1
ATOM 764 C CA . LYS A 1 93 ? -2.788 3.498 15.742 1.00 91.69 93 LYS A CA 1
ATOM 765 C C . LYS A 1 93 ? -1.470 2.758 15.602 1.00 91.69 93 LYS A C 1
ATOM 767 O O . LYS A 1 93 ? -0.449 3.328 15.228 1.00 91.69 93 LYS A O 1
ATOM 772 N N . THR A 1 94 ? -1.530 1.453 15.830 1.00 90.31 94 THR A N 1
ATOM 773 C CA . THR A 1 94 ? -0.445 0.548 15.468 1.00 90.31 94 THR A CA 1
ATOM 774 C C . THR A 1 94 ? -0.752 -0.094 14.127 1.00 90.31 94 THR A C 1
ATOM 776 O O . THR A 1 94 ? -1.913 -0.329 13.786 1.00 90.31 94 THR A O 1
ATOM 779 N N . ILE A 1 95 ? 0.290 -0.423 13.367 1.00 88.50 95 ILE A N 1
ATOM 780 C CA . ILE A 1 95 ? 0.141 -1.149 12.105 1.00 88.50 95 ILE A CA 1
ATOM 781 C C . ILE A 1 95 ? -0.656 -2.445 12.330 1.00 88.50 95 ILE A C 1
ATOM 783 O O . ILE A 1 95 ? -1.579 -2.731 11.576 1.00 88.50 95 ILE A O 1
ATOM 787 N N . THR A 1 96 ? -0.368 -3.184 13.406 1.00 88.19 96 THR A N 1
ATOM 788 C CA . THR A 1 96 ? -1.056 -4.433 13.775 1.00 88.19 96 THR A CA 1
ATOM 789 C C . THR A 1 96 ? -2.560 -4.284 13.994 1.00 88.19 96 THR A C 1
ATOM 791 O O . THR A 1 96 ? -3.282 -5.273 13.899 1.00 88.19 96 THR A O 1
ATOM 794 N N . ASP A 1 97 ? -3.054 -3.071 14.256 1.00 89.56 97 ASP A N 1
ATOM 795 C CA . ASP A 1 97 ? -4.484 -2.799 14.399 1.00 89.56 97 ASP A CA 1
ATOM 796 C C . ASP A 1 97 ? -5.215 -2.528 13.086 1.00 89.56 97 ASP A C 1
ATOM 798 O O . ASP A 1 97 ? -6.445 -2.458 13.084 1.00 89.56 97 ASP A O 1
ATOM 802 N N . SER A 1 98 ? -4.481 -2.384 11.985 1.00 89.81 98 SER A N 1
ATOM 803 C CA . SER A 1 98 ? -5.041 -2.036 10.687 1.00 89.81 98 SER A CA 1
ATOM 804 C C . SER A 1 98 ? -5.983 -3.128 10.172 1.00 89.81 98 SER A C 1
ATOM 806 O O . SER A 1 98 ? -5.613 -4.306 10.176 1.00 89.81 98 SER A O 1
ATOM 808 N N . PRO A 1 99 ? -7.164 -2.768 9.637 1.00 89.25 99 PRO A N 1
ATOM 809 C CA . PRO A 1 99 ? -8.012 -3.703 8.898 1.00 89.25 99 PRO A CA 1
ATOM 810 C C . PRO A 1 99 ? -7.303 -4.380 7.718 1.00 89.25 99 PRO A C 1
ATOM 812 O O . PRO A 1 99 ? -7.597 -5.535 7.424 1.00 89.25 99 PRO A O 1
ATOM 815 N N . LEU A 1 100 ? -6.311 -3.724 7.099 1.00 87.38 100 LEU A N 1
ATOM 816 C CA . LEU A 1 100 ? -5.468 -4.355 6.075 1.00 87.38 100 LEU A CA 1
ATOM 817 C C . LEU A 1 100 ? -4.592 -5.477 6.631 1.00 87.38 100 LEU A C 1
ATOM 819 O O . LEU A 1 100 ? -4.192 -6.341 5.866 1.00 87.38 100 LEU A O 1
ATOM 823 N N . VAL A 1 101 ? -4.273 -5.468 7.926 1.00 86.12 101 VAL A N 1
ATOM 824 C CA . VAL A 1 101 ? -3.527 -6.548 8.591 1.00 86.12 101 VAL A CA 1
ATOM 825 C C . VAL A 1 101 ? -4.479 -7.610 9.118 1.00 86.12 101 VAL A C 1
ATOM 827 O O . VAL A 1 101 ? -4.274 -8.797 8.881 1.00 86.12 101 VAL A O 1
ATOM 830 N N . LYS A 1 102 ? -5.517 -7.186 9.845 1.00 88.06 102 LYS A N 1
ATOM 831 C CA . LYS A 1 102 ? -6.403 -8.090 10.585 1.00 88.06 102 LYS A CA 1
ATOM 832 C C . LYS A 1 102 ? -7.349 -8.877 9.686 1.00 88.06 102 LYS A C 1
ATOM 834 O O . LYS A 1 102 ? -7.624 -10.032 9.992 1.00 88.06 102 LYS A O 1
ATOM 839 N N . ASP A 1 103 ? -7.852 -8.262 8.616 1.00 86.56 103 ASP A N 1
ATOM 840 C CA . ASP A 1 103 ? -8.903 -8.860 7.791 1.00 86.56 103 ASP A CA 1
ATOM 841 C C . ASP A 1 103 ? -8.794 -8.462 6.311 1.00 86.56 103 ASP A C 1
ATOM 843 O O . ASP A 1 103 ? -9.758 -8.061 5.651 1.00 86.56 103 ASP A O 1
ATOM 847 N N . PHE A 1 104 ? -7.574 -8.569 5.773 1.00 89.25 104 PHE A N 1
ATOM 848 C CA . PHE A 1 104 ? -7.322 -8.312 4.357 1.00 89.25 104 PHE A CA 1
ATOM 849 C C . PHE A 1 104 ? -8.251 -9.097 3.417 1.00 89.25 104 PHE A C 1
ATOM 851 O O . PHE A 1 104 ? -8.731 -8.485 2.467 1.00 89.25 104 PHE A O 1
ATOM 858 N N . PRO A 1 105 ? -8.537 -10.404 3.621 1.00 90.44 105 PRO A N 1
ATOM 859 C CA . PRO A 1 105 ? -9.389 -11.149 2.697 1.00 90.44 105 PRO A CA 1
ATOM 860 C C . PRO A 1 105 ? -10.794 -10.553 2.575 1.00 90.44 105 PRO A C 1
ATOM 862 O O . PRO A 1 105 ? -11.267 -10.361 1.459 1.00 90.44 105 PRO A O 1
ATOM 865 N N . VAL A 1 106 ? -11.441 -10.202 3.692 1.00 91.69 106 VAL A N 1
ATOM 866 C CA . VAL A 1 106 ? -12.789 -9.608 3.672 1.00 91.69 106 VAL A CA 1
ATOM 867 C C . VAL A 1 106 ? -12.767 -8.224 3.030 1.00 91.69 106 VAL A C 1
ATOM 869 O O . VAL A 1 106 ? -13.623 -7.907 2.204 1.00 91.69 106 VAL A O 1
ATOM 872 N N . LEU A 1 107 ? -11.763 -7.412 3.360 1.00 91.81 107 LEU A N 1
ATOM 873 C CA . LEU A 1 107 ? -11.580 -6.090 2.768 1.00 91.81 107 LEU A CA 1
ATOM 874 C C . LEU A 1 107 ? -11.289 -6.166 1.261 1.00 91.81 107 LEU A C 1
ATOM 876 O O . LEU A 1 107 ? -11.799 -5.362 0.491 1.00 91.81 107 LEU A O 1
ATOM 880 N N . TRP A 1 108 ? -10.498 -7.134 0.803 1.00 94.69 108 TRP A N 1
ATOM 881 C CA . TRP A 1 108 ? -10.198 -7.291 -0.619 1.00 94.69 108 TRP A CA 1
ATOM 882 C C . TRP A 1 108 ? -11.402 -7.799 -1.416 1.00 94.69 108 TRP A C 1
ATOM 884 O O . TRP A 1 108 ? -11.631 -7.338 -2.535 1.00 94.69 108 TRP A O 1
ATOM 894 N N . GLU A 1 109 ? -12.225 -8.676 -0.836 1.00 93.94 109 GLU A N 1
ATOM 895 C CA . GLU A 1 109 ? -13.470 -9.134 -1.463 1.00 93.94 109 GLU A CA 1
ATOM 896 C C . GLU A 1 109 ? -14.417 -7.970 -1.803 1.00 93.94 109 GLU A C 1
ATOM 898 O O . GLU A 1 109 ? -15.063 -8.001 -2.855 1.00 93.94 109 GLU A O 1
ATOM 903 N N . SER A 1 110 ? -14.465 -6.915 -0.977 1.00 92.94 110 SER A N 1
ATOM 904 C CA . SER A 1 110 ? -15.254 -5.710 -1.276 1.00 92.94 110 SER A CA 1
ATOM 905 C C . SER A 1 110 ? -14.602 -4.799 -2.329 1.00 92.94 110 SER A C 1
ATOM 907 O O . SER A 1 110 ? -15.301 -4.040 -3.001 1.00 92.94 110 SER A O 1
ATOM 909 N N . LEU A 1 111 ? -13.281 -4.890 -2.518 1.00 94.31 111 LEU A N 1
ATOM 910 C CA . LEU A 1 111 ? -12.490 -4.026 -3.403 1.00 94.31 111 LEU A CA 1
ATOM 911 C C . LEU A 1 111 ? -12.221 -4.622 -4.789 1.00 94.31 111 LEU A C 1
ATOM 913 O O . LEU A 1 111 ? -11.948 -3.872 -5.729 1.00 94.31 111 LEU A O 1
ATOM 917 N N . ARG A 1 112 ? -12.286 -5.950 -4.946 1.00 94.12 112 ARG A N 1
ATOM 918 C CA . ARG A 1 112 ? -11.869 -6.638 -6.182 1.00 94.12 112 ARG A CA 1
ATOM 919 C C . ARG A 1 112 ? -12.602 -6.146 -7.432 1.00 94.12 112 ARG A C 1
ATOM 921 O O . ARG A 1 112 ? -11.999 -6.050 -8.498 1.00 94.12 112 ARG A O 1
ATOM 928 N N . PHE A 1 113 ? -13.885 -5.794 -7.305 1.00 92.50 113 PHE A N 1
ATOM 929 C CA . PHE A 1 113 ? -14.666 -5.269 -8.426 1.00 92.50 113 PHE A CA 1
ATOM 930 C C . PHE A 1 113 ? -14.201 -3.869 -8.811 1.00 92.50 113 PHE A C 1
ATOM 932 O O . PHE A 1 113 ? -13.977 -3.625 -9.991 1.00 92.50 113 PHE A O 1
ATOM 939 N N . THR A 1 114 ? -13.968 -2.990 -7.830 1.00 92.75 114 THR A N 1
ATOM 940 C CA . THR A 1 114 ? -13.396 -1.655 -8.054 1.00 92.75 114 THR A CA 1
ATOM 941 C C . THR A 1 114 ? -12.028 -1.748 -8.722 1.00 92.75 114 THR A C 1
ATOM 943 O O . THR A 1 114 ? -11.757 -1.029 -9.681 1.00 92.75 114 THR A O 1
ATOM 946 N N . TYR A 1 115 ? -11.179 -2.677 -8.270 1.00 93.62 115 TYR A N 1
ATOM 947 C CA . TYR A 1 115 ? -9.888 -2.948 -8.899 1.00 93.62 115 TYR A CA 1
ATOM 948 C C . TYR A 1 115 ? -10.048 -3.308 -10.379 1.00 93.62 115 TYR A C 1
ATOM 950 O O . TYR A 1 115 ? -9.389 -2.722 -11.234 1.00 93.62 115 TYR A O 1
ATOM 958 N N . GLN A 1 116 ? -10.957 -4.230 -10.694 1.00 91.19 116 GLN A N 1
ATOM 959 C CA . GLN A 1 116 ? -11.193 -4.670 -12.066 1.00 91.19 116 GLN A CA 1
ATOM 960 C C . GLN A 1 116 ? -11.863 -3.600 -12.938 1.00 91.19 116 GLN A C 1
ATOM 962 O O . GLN A 1 116 ? -11.561 -3.521 -14.125 1.00 91.19 116 GLN A O 1
ATOM 967 N N . SER A 1 117 ? -12.763 -2.778 -12.394 1.00 89.56 117 SER A N 1
ATOM 968 C CA . SER A 1 117 ? -13.514 -1.795 -13.179 1.00 89.56 117 SER A CA 1
ATOM 969 C C . SER A 1 117 ? -12.751 -0.490 -13.381 1.00 89.56 117 SER A C 1
ATOM 971 O O . SER A 1 117 ? -12.665 0.010 -14.501 1.00 89.56 117 SER A O 1
ATOM 973 N N . GLU A 1 118 ? -12.196 0.080 -12.310 1.00 84.50 118 GLU A N 1
ATOM 974 C CA . GLU A 1 118 ? -11.574 1.403 -12.370 1.00 84.50 118 GLU A CA 1
ATOM 975 C C . GLU A 1 118 ? -10.195 1.331 -13.010 1.00 84.50 118 GLU A C 1
ATOM 977 O O . GLU A 1 118 ? -9.861 2.152 -13.863 1.00 84.50 118 GLU A O 1
ATOM 982 N N . LEU A 1 119 ? -9.392 0.327 -12.655 1.00 80.94 119 LEU A N 1
ATOM 983 C CA . LEU A 1 119 ? -8.006 0.275 -13.099 1.00 80.94 119 LEU A CA 1
ATOM 984 C C . LEU A 1 119 ? -7.866 -0.031 -14.592 1.00 80.94 119 LEU A C 1
ATOM 986 O O . LEU A 1 119 ? -6.949 0.481 -15.228 1.00 80.94 119 LEU A O 1
ATOM 990 N N . VAL A 1 120 ? -8.790 -0.803 -15.170 1.00 81.50 120 VAL A N 1
ATOM 991 C CA . VAL A 1 120 ? -8.806 -1.073 -16.617 1.00 81.50 120 VAL A CA 1
ATOM 992 C C . VAL A 1 120 ? -8.909 0.223 -17.419 1.00 81.50 120 VAL A C 1
ATOM 994 O O . VAL A 1 120 ? -8.272 0.338 -18.460 1.00 81.50 120 VAL A O 1
ATOM 997 N N . SER A 1 121 ? -9.632 1.231 -16.920 1.00 78.38 121 SER A N 1
ATOM 998 C CA . SER A 1 121 ? -9.728 2.535 -17.595 1.00 78.38 121 SER A CA 1
ATOM 999 C C . SER A 1 121 ? -8.434 3.362 -17.536 1.00 78.38 121 SER A C 1
ATOM 1001 O O . SER A 1 121 ? -8.283 4.336 -18.268 1.00 78.38 121 SER A O 1
ATOM 1003 N N . LEU A 1 122 ? -7.500 2.976 -16.665 1.00 76.06 122 LEU A N 1
ATOM 1004 C CA . LEU A 1 122 ? -6.283 3.718 -16.333 1.00 76.06 122 LEU A CA 1
ATOM 1005 C C . LEU A 1 122 ? -5.017 3.027 -16.851 1.00 76.06 122 LEU A C 1
ATOM 1007 O O . LEU A 1 122 ? -3.955 3.646 -16.891 1.00 76.06 122 LEU A O 1
ATOM 1011 N N . ALA A 1 123 ? -5.117 1.749 -17.219 1.00 79.00 123 ALA A N 1
ATOM 1012 C CA . ALA A 1 123 ? -4.002 0.941 -17.679 1.00 79.00 123 ALA A CA 1
ATOM 1013 C C . ALA A 1 123 ? -3.941 0.905 -19.212 1.00 79.00 123 ALA A C 1
ATOM 1015 O O . ALA A 1 123 ? -4.928 0.639 -19.890 1.00 79.00 123 ALA A O 1
ATOM 1016 N N . PHE A 1 124 ? -2.741 1.090 -19.766 1.00 75.00 124 PHE A N 1
ATOM 1017 C CA . PHE A 1 124 ? -2.487 0.952 -21.207 1.00 75.00 124 PHE A CA 1
ATOM 1018 C C . PHE A 1 124 ? -2.426 -0.516 -21.678 1.00 75.00 124 PHE A C 1
ATOM 1020 O O . PHE A 1 124 ? -2.241 -0.780 -22.864 1.00 75.00 124 PHE A O 1
ATOM 1027 N N . GLY A 1 125 ? -2.557 -1.483 -20.764 1.00 81.06 125 GLY A N 1
ATOM 1028 C CA . GLY A 1 125 ? -2.413 -2.910 -21.040 1.00 81.06 125 GLY A CA 1
ATOM 1029 C C . GLY A 1 125 ? -3.196 -3.787 -20.064 1.00 81.06 125 GLY A C 1
ATOM 1030 O O . GLY A 1 125 ? -3.986 -3.300 -19.257 1.00 81.06 125 GLY A O 1
ATOM 1031 N N . LYS A 1 126 ? -2.979 -5.105 -20.145 1.00 86.69 126 LYS A N 1
ATOM 1032 C CA . LYS A 1 126 ? -3.618 -6.062 -19.232 1.00 86.69 126 LYS A CA 1
ATOM 1033 C C . LYS A 1 126 ? -3.165 -5.799 -17.798 1.00 86.69 126 LYS A C 1
ATOM 1035 O O . LYS A 1 126 ? -1.966 -5.767 -17.532 1.00 86.69 126 LYS A O 1
ATOM 1040 N N . ILE A 1 127 ? -4.128 -5.671 -16.892 1.00 91.56 127 ILE A N 1
ATOM 1041 C CA . ILE A 1 127 ? -3.862 -5.614 -15.456 1.00 91.56 127 ILE A CA 1
ATOM 1042 C C . ILE A 1 127 ? -3.724 -7.038 -14.886 1.00 91.56 127 ILE A C 1
ATOM 1044 O O . ILE A 1 127 ? -4.316 -7.971 -15.442 1.00 91.56 127 ILE A O 1
ATOM 1048 N N . PRO A 1 128 ? -2.946 -7.231 -13.806 1.00 93.31 128 PRO A N 1
ATOM 1049 C CA . PRO A 1 128 ? -2.895 -8.497 -13.082 1.00 93.31 128 PRO A CA 1
ATOM 1050 C C . PRO A 1 128 ? -4.283 -8.963 -12.629 1.00 93.31 128 PRO A C 1
ATOM 1052 O O . PRO A 1 128 ? -5.165 -8.155 -12.352 1.00 93.31 128 PRO A O 1
ATOM 1055 N N . ASP A 1 129 ? -4.469 -10.279 -12.523 1.00 94.25 129 ASP A N 1
ATOM 1056 C CA . ASP A 1 129 ? -5.677 -10.837 -11.914 1.00 94.25 129 ASP A CA 1
ATOM 1057 C C . ASP A 1 129 ? -5.766 -10.420 -10.436 1.00 94.25 129 ASP A C 1
ATOM 1059 O O . ASP A 1 129 ? -4.757 -10.390 -9.727 1.00 94.25 129 ASP A O 1
ATOM 1063 N N . GLU A 1 130 ? -6.971 -10.115 -9.954 1.00 94.75 130 GLU A N 1
ATOM 1064 C CA . GLU A 1 130 ? -7.189 -9.647 -8.579 1.00 94.75 130 GLU A CA 1
ATOM 1065 C C . GLU A 1 130 ? -6.661 -10.641 -7.528 1.00 94.75 130 GLU A C 1
ATOM 1067 O O . GLU A 1 130 ? -6.126 -10.232 -6.497 1.00 94.75 130 GLU A O 1
ATOM 1072 N N . LYS A 1 131 ? -6.655 -11.944 -7.839 1.00 94.94 131 LYS A N 1
ATOM 1073 C CA . LYS A 1 131 ? -6.116 -12.982 -6.950 1.00 94.94 131 LYS A CA 1
ATOM 1074 C C . LYS A 1 131 ? -4.599 -12.905 -6.826 1.00 94.94 131 LYS A C 1
ATOM 1076 O O . LYS A 1 131 ? -4.045 -13.260 -5.784 1.00 94.94 131 LYS A O 1
ATOM 1081 N N . LEU A 1 132 ? -3.906 -12.444 -7.873 1.00 95.38 132 LEU A N 1
ATOM 1082 C CA . LEU A 1 132 ? -2.463 -12.199 -7.820 1.00 95.38 132 LEU A CA 1
ATOM 1083 C C . LEU A 1 132 ? -2.150 -11.013 -6.914 1.00 95.38 132 LEU A C 1
ATOM 1085 O O . LEU A 1 132 ? -1.190 -11.083 -6.146 1.00 95.38 132 LEU A O 1
ATOM 1089 N N . ILE A 1 133 ? -2.980 -9.967 -6.955 1.00 94.50 133 ILE A N 1
ATOM 1090 C CA . ILE A 1 133 ? -2.876 -8.835 -6.031 1.00 94.50 133 ILE A CA 1
ATOM 1091 C C . ILE A 1 133 ? -3.073 -9.321 -4.598 1.00 94.50 133 ILE A C 1
ATOM 1093 O O . ILE A 1 133 ? -2.205 -9.094 -3.756 1.00 94.50 133 ILE A O 1
ATOM 1097 N N . ALA A 1 134 ? -4.147 -10.072 -4.341 1.00 93.25 134 ALA A N 1
ATOM 1098 C CA . ALA A 1 134 ? -4.438 -10.595 -3.013 1.00 93.25 134 ALA A CA 1
ATOM 1099 C C . ALA A 1 134 ? -3.297 -11.468 -2.462 1.00 93.25 134 ALA A C 1
ATOM 1101 O O . ALA A 1 134 ? -2.852 -11.290 -1.328 1.00 93.25 134 ALA A O 1
ATOM 1102 N N . SER A 1 135 ? -2.769 -12.379 -3.288 1.00 93.38 135 SER A N 1
ATOM 1103 C CA . SER A 1 135 ? -1.636 -13.234 -2.922 1.00 93.38 135 SER A CA 1
ATOM 1104 C C . SER A 1 135 ? -0.360 -12.432 -2.661 1.00 93.38 135 SER A C 1
ATOM 1106 O O . SER A 1 135 ? 0.395 -12.751 -1.742 1.00 93.38 135 SER A O 1
ATOM 1108 N N . CYS A 1 136 ? -0.108 -11.389 -3.454 1.00 93.00 136 CYS A N 1
ATOM 1109 C CA . CYS A 1 136 ? 1.043 -10.515 -3.281 1.00 93.00 136 CYS A CA 1
ATOM 1110 C C . CYS A 1 136 ? 0.971 -9.749 -1.959 1.00 93.00 136 CYS A C 1
ATOM 1112 O O . CYS A 1 136 ? 1.934 -9.773 -1.193 1.00 93.00 136 CYS A O 1
ATOM 1114 N N . PHE A 1 137 ? -0.180 -9.146 -1.651 1.00 90.38 137 PHE A N 1
ATOM 1115 C CA . PHE A 1 137 ? -0.402 -8.500 -0.361 1.00 90.38 137 PHE A CA 1
ATOM 1116 C C . PHE A 1 137 ? -0.200 -9.489 0.778 1.00 90.38 137 PHE A C 1
ATOM 1118 O O . PHE A 1 137 ? 0.640 -9.239 1.628 1.00 90.38 137 PHE A O 1
ATOM 1125 N N . ALA A 1 138 ? -0.845 -10.657 0.750 1.00 88.50 138 ALA A N 1
ATOM 1126 C CA . ALA A 1 138 ? -0.673 -11.667 1.795 1.00 88.50 138 ALA A CA 1
ATOM 1127 C C . ALA A 1 138 ? 0.804 -12.053 2.035 1.00 88.50 138 ALA A C 1
ATOM 1129 O O . ALA A 1 138 ? 1.196 -12.305 3.172 1.00 88.50 138 ALA A O 1
ATOM 1130 N N . LYS A 1 139 ? 1.648 -12.067 0.992 1.00 89.12 139 LYS A N 1
ATOM 1131 C CA . LYS A 1 139 ? 3.096 -12.304 1.130 1.00 89.12 139 LYS A CA 1
ATOM 1132 C C . LYS A 1 139 ? 3.814 -11.150 1.822 1.00 89.12 139 LYS A C 1
ATOM 1134 O O . LYS A 1 139 ? 4.577 -11.414 2.745 1.00 89.12 139 LYS A O 1
ATOM 1139 N N . ILE A 1 140 ? 3.566 -9.904 1.410 1.00 86.44 140 ILE A N 1
ATOM 1140 C CA . ILE A 1 140 ? 4.121 -8.715 2.080 1.00 86.44 140 ILE A CA 1
ATOM 1141 C C . ILE A 1 140 ? 3.686 -8.727 3.550 1.00 86.44 140 ILE A C 1
ATOM 1143 O O . ILE A 1 140 ? 4.528 -8.655 4.439 1.00 86.44 140 ILE A O 1
ATOM 1147 N N . MET A 1 141 ? 2.394 -8.964 3.797 1.00 84.25 141 MET A N 1
ATOM 1148 C CA . MET A 1 141 ? 1.789 -9.049 5.129 1.00 84.25 141 MET A CA 1
ATOM 1149 C C . MET A 1 141 ? 2.331 -10.184 5.997 1.00 84.25 141 MET A C 1
ATOM 1151 O O . MET A 1 141 ? 2.260 -10.134 7.217 1.00 84.25 141 MET A O 1
ATOM 1155 N N . LYS A 1 142 ? 2.911 -11.216 5.390 1.00 84.38 142 LYS A N 1
ATOM 1156 C CA . LYS A 1 142 ? 3.609 -12.260 6.132 1.00 84.38 142 LYS A CA 1
ATOM 1157 C C . LYS A 1 142 ? 5.047 -11.868 6.461 1.00 84.38 142 LYS A C 1
ATOM 1159 O O . LYS A 1 142 ? 5.546 -12.278 7.496 1.00 84.38 142 LYS A O 1
ATOM 1164 N N . ILE A 1 143 ? 5.720 -11.112 5.593 1.00 82.38 143 ILE A N 1
ATOM 1165 C CA . ILE A 1 143 ? 7.130 -10.742 5.781 1.00 82.38 143 ILE A CA 1
ATOM 1166 C C . ILE A 1 143 ? 7.292 -9.722 6.909 1.00 82.38 143 ILE A C 1
ATOM 1168 O O . ILE A 1 143 ? 8.213 -9.871 7.701 1.00 82.38 143 ILE A O 1
ATOM 1172 N N . LEU A 1 144 ? 6.411 -8.720 7.023 1.00 73.50 144 LEU A N 1
ATOM 1173 C CA . LEU A 1 144 ? 6.609 -7.665 8.036 1.00 73.50 144 LEU A CA 1
ATOM 1174 C C . LEU A 1 144 ? 6.178 -8.086 9.451 1.00 73.50 144 LEU A C 1
ATOM 1176 O O . LEU A 1 144 ? 6.372 -7.321 10.390 1.00 73.50 144 LEU A O 1
ATOM 1180 N N . TRP A 1 145 ? 5.589 -9.275 9.605 1.00 68.56 145 TRP A N 1
ATOM 1181 C CA . TRP A 1 145 ? 4.982 -9.744 10.858 1.00 68.56 145 TRP A CA 1
ATOM 1182 C C . TRP A 1 145 ? 5.391 -11.176 11.241 1.00 68.56 145 TRP A C 1
ATOM 1184 O O . TRP A 1 145 ? 4.754 -11.778 12.107 1.00 68.56 145 TRP A O 1
ATOM 1194 N N . ASN A 1 146 ? 6.430 -11.715 10.597 1.00 52.66 146 ASN A N 1
ATOM 1195 C CA . ASN A 1 146 ? 7.118 -12.942 11.015 1.00 52.66 146 ASN A CA 1
ATOM 1196 C C . ASN A 1 146 ? 8.403 -12.615 11.775 1.00 52.66 146 ASN A C 1
ATOM 1198 O O . ASN A 1 146 ? 9.018 -11.571 11.464 1.00 52.66 146 ASN A O 1
#

Sequence (146 aa):
MIEEYELAPFSINVLDKRQTMLEKLVSLIRFSFSEDASKAIASKIRHSYDLYYLANDAECAEYVRSIDFQKDLSELLFHDQQVFNELVGWQTKTITDSPLVKDFPVLWESLRFTYQSELVSLAFGKIPDEKLIASCFAKIMKILWN

pLDDT: mean 88.18, std 10.28, range [52.66, 96.06]

Radius of gyration: 17.3 Å; chains: 1; bounding box: 35×34×56 Å

Organism: NCBI:txid433724

InterPro domains:
  IPR014942 Nucleotidyl transferase AbiEii toxin, Type IV TA system [PF08843] (7-82)

Foldseek 3Di:
DCVVVVVPDDDDPDDDLLVVLLVLVLCLQLLLLDPCSLVSVLVVLVSLQSNLVSCVDPVSVVVLLDPVSLVVSVVVQCVCLVPDDPHPCSVPDDSCPGCCQPPVPVSLVSNQVSNVPVVVVVDPDDGDHSVSSSVSSVVSSVNNPD